Protein AF-A0A351URU7-F1 (afdb_monomer_lite)

Radius of gyration: 19.47 Å; chains: 1; bounding box: 47×38×52 Å

pLDDT: mean 76.35, std 12.39, range [41.38, 90.5]

Sequence (161 aa):
MPKNQFQRKVFAFLTVLVTVHAYVFYSLYVVNGNVLMAVTGETSVIAAIHSQGGVYMLGRFLPIWAVILVEFCLAFLLEIVMGSPCSFKLAVKVFDPAKTHPVQFESAIICATVGLMCPAMSFIAAWLYYPYYAGFHLVTQLFFIQPLIRKVFGLLFPQND

Structure (mmCIF, N/CA/C/O backbone):
data_AF-A0A351URU7-F1
#
_entry.id   AF-A0A351URU7-F1
#
loop_
_atom_site.group_PDB
_atom_site.id
_atom_site.type_symbol
_atom_site.label_atom_id
_atom_site.label_alt_id
_atom_site.label_comp_id
_atom_site.label_asym_id
_atom_site.label_entity_id
_atom_site.label_seq_id
_atom_site.pdbx_PDB_ins_code
_atom_site.Cartn_x
_atom_site.Cartn_y
_atom_site.Cartn_z
_atom_site.occupancy
_atom_site.B_iso_or_equiv
_atom_site.auth_seq_id
_atom_site.auth_comp_id
_atom_site.auth_asym_id
_atom_site.auth_atom_id
_atom_site.pdbx_PDB_model_num
ATOM 1 N N . MET A 1 1 ? 18.895 -11.546 -10.332 1.00 47.81 1 MET A N 1
ATOM 2 C CA . MET A 1 1 ? 17.591 -11.342 -11.002 1.00 47.81 1 MET A CA 1
ATOM 3 C C . MET A 1 1 ? 16.922 -12.698 -11.254 1.00 47.81 1 MET A C 1
ATOM 5 O O . MET A 1 1 ? 17.626 -13.592 -11.724 1.00 47.81 1 MET A O 1
ATOM 9 N N . PRO A 1 2 ? 15.635 -12.909 -10.906 1.00 48.34 2 PRO A N 1
ATOM 10 C CA . PRO A 1 2 ? 14.925 -14.154 -11.219 1.00 48.34 2 PRO A CA 1
ATOM 11 C C . PRO A 1 2 ? 14.959 -14.393 -12.730 1.00 48.34 2 PRO A C 1
ATOM 13 O O . PRO A 1 2 ? 14.606 -13.506 -13.503 1.00 48.34 2 PRO A O 1
ATOM 16 N N . LYS A 1 3 ? 15.424 -15.573 -13.149 1.00 55.09 3 LYS A N 1
ATOM 17 C CA . LYS A 1 3 ? 15.695 -15.857 -14.569 1.00 55.09 3 LYS A CA 1
ATOM 18 C C . LYS A 1 3 ? 14.431 -16.246 -15.342 1.00 55.09 3 LYS A C 1
ATOM 20 O O . LYS A 1 3 ? 14.373 -16.045 -16.547 1.00 55.09 3 LYS A O 1
ATOM 25 N N . ASN A 1 4 ? 13.406 -16.739 -14.636 1.00 72.31 4 ASN A N 1
ATOM 26 C CA . ASN A 1 4 ? 12.148 -17.211 -15.216 1.00 72.31 4 ASN A CA 1
ATOM 27 C C . ASN A 1 4 ? 10.936 -16.411 -14.716 1.00 72.31 4 ASN A C 1
ATOM 29 O O . ASN A 1 4 ? 10.861 -16.030 -13.546 1.00 72.31 4 ASN A O 1
ATOM 33 N N . GLN A 1 5 ? 9.928 -16.254 -15.581 1.00 67.44 5 GLN A N 1
ATOM 34 C CA . GLN A 1 5 ? 8.649 -15.602 -15.251 1.00 67.44 5 GLN A CA 1
ATOM 35 C C . GLN A 1 5 ? 7.966 -16.233 -14.025 1.00 67.44 5 GLN A C 1
ATOM 37 O O . GLN A 1 5 ? 7.353 -15.529 -13.227 1.00 67.44 5 GLN A O 1
ATOM 42 N N . PHE A 1 6 ? 8.120 -17.548 -13.829 1.00 73.31 6 PHE A N 1
ATOM 43 C CA . PHE A 1 6 ? 7.609 -18.247 -12.648 1.00 73.31 6 PHE A CA 1
ATOM 44 C C . PHE A 1 6 ? 8.308 -17.802 -11.355 1.00 73.31 6 PHE A C 1
ATOM 46 O O . PHE A 1 6 ? 7.640 -17.431 -10.397 1.00 73.31 6 PHE A O 1
ATOM 53 N N . GLN A 1 7 ? 9.645 -17.744 -11.347 1.00 71.94 7 GLN A N 1
ATOM 54 C CA . GLN A 1 7 ? 10.412 -17.276 -10.184 1.00 71.94 7 GLN A CA 1
ATOM 55 C C . GLN A 1 7 ? 10.055 -15.833 -9.818 1.00 71.94 7 GLN A C 1
ATOM 57 O O . GLN A 1 7 ? 9.944 -15.504 -8.642 1.00 71.94 7 GLN A O 1
ATOM 62 N N . ARG A 1 8 ? 9.828 -14.979 -10.823 1.00 68.19 8 ARG A N 1
ATOM 63 C CA . ARG A 1 8 ? 9.452 -13.578 -10.610 1.00 68.19 8 ARG A CA 1
ATOM 64 C C . ARG A 1 8 ? 8.057 -13.443 -9.988 1.00 68.19 8 ARG A C 1
ATOM 66 O O . ARG A 1 8 ? 7.884 -12.638 -9.081 1.00 68.19 8 ARG A O 1
ATOM 73 N N . LYS A 1 9 ? 7.094 -14.273 -10.407 1.00 75.06 9 LYS A N 1
ATOM 74 C CA . LYS A 1 9 ? 5.753 -14.335 -9.798 1.00 75.06 9 LYS A CA 1
ATOM 75 C C . LYS A 1 9 ? 5.782 -14.869 -8.365 1.00 75.06 9 LYS A C 1
ATOM 77 O O . LYS A 1 9 ? 5.112 -14.310 -7.508 1.00 75.06 9 LYS A O 1
ATOM 82 N N . VAL A 1 10 ? 6.567 -15.915 -8.097 1.00 79.94 10 VAL A N 1
ATOM 83 C CA . VAL A 1 10 ? 6.705 -16.494 -6.747 1.00 79.94 10 VAL A CA 1
ATOM 84 C C . VAL A 1 10 ? 7.387 -15.517 -5.791 1.00 79.94 10 VAL A C 1
ATOM 86 O O . VAL A 1 10 ? 6.944 -15.365 -4.658 1.00 79.94 10 VAL A O 1
ATOM 89 N N . PHE A 1 11 ? 8.426 -14.817 -6.250 1.00 76.12 11 PHE A N 1
ATOM 90 C CA . PHE A 1 11 ? 9.089 -13.788 -5.452 1.00 76.12 11 PHE A CA 1
ATOM 91 C C . PHE A 1 11 ? 8.122 -12.654 -5.092 1.00 76.12 11 PHE A C 1
ATOM 93 O O . PHE A 1 11 ? 7.960 -12.350 -3.915 1.00 76.12 11 PHE A O 1
ATOM 100 N N . ALA A 1 12 ? 7.407 -12.108 -6.082 1.00 76.19 12 ALA A N 1
ATOM 101 C CA . ALA A 1 12 ? 6.387 -11.087 -5.852 1.00 76.19 12 ALA A CA 1
ATOM 102 C C . ALA A 1 12 ? 5.293 -11.570 -4.882 1.00 76.19 12 ALA A C 1
ATOM 104 O O . ALA A 1 12 ? 4.928 -10.856 -3.954 1.00 76.19 12 ALA A O 1
ATOM 105 N N . PHE A 1 13 ? 4.817 -12.809 -5.041 1.00 83.44 13 PHE A N 1
ATOM 106 C CA . PHE A 1 13 ? 3.835 -13.415 -4.141 1.00 83.44 13 PHE A CA 1
ATOM 107 C C . PHE A 1 13 ? 4.327 -13.472 -2.688 1.00 83.44 13 PHE A C 1
ATOM 109 O O . PHE A 1 13 ? 3.615 -13.038 -1.785 1.00 83.44 13 PHE A O 1
ATOM 116 N N . LEU A 1 14 ? 5.548 -13.966 -2.456 1.00 81.88 14 LEU A N 1
ATOM 117 C CA . LEU A 1 14 ? 6.128 -14.060 -1.113 1.00 81.88 14 LEU A CA 1
ATOM 118 C C . LEU A 1 14 ? 6.324 -12.679 -0.480 1.00 81.88 14 LEU A C 1
ATOM 120 O O . LEU A 1 14 ? 5.996 -12.490 0.690 1.00 81.88 14 LEU A O 1
ATOM 124 N N . THR A 1 15 ? 6.812 -11.703 -1.249 1.00 83.25 15 THR A N 1
ATOM 125 C CA . THR A 1 15 ? 6.986 -10.328 -0.768 1.00 83.25 15 THR A CA 1
ATOM 126 C C . THR A 1 15 ? 5.651 -9.701 -0.375 1.00 83.25 15 THR A C 1
ATOM 128 O O . THR A 1 15 ? 5.546 -9.142 0.717 1.00 83.25 15 THR A O 1
ATOM 131 N N . VAL A 1 16 ? 4.615 -9.824 -1.210 1.00 86.25 16 VAL A N 1
ATOM 132 C CA . VAL A 1 16 ? 3.278 -9.290 -0.903 1.00 86.25 16 VAL A CA 1
ATOM 133 C C . VAL A 1 16 ? 2.677 -9.988 0.316 1.00 86.25 16 VAL A C 1
ATOM 135 O O . VAL A 1 16 ? 2.131 -9.322 1.190 1.00 86.25 16 VAL A O 1
ATOM 138 N N . LEU A 1 17 ? 2.838 -11.309 0.435 1.00 85.19 17 LEU A N 1
ATOM 139 C CA . LEU A 1 17 ? 2.352 -12.060 1.592 1.00 85.19 17 LEU A CA 1
ATOM 140 C C . LEU A 1 17 ? 2.955 -11.506 2.886 1.00 85.19 17 LEU A C 1
ATOM 142 O O . LEU A 1 17 ? 2.212 -11.130 3.789 1.00 85.19 17 LEU A O 1
ATOM 146 N N . VAL A 1 18 ? 4.280 -11.393 2.973 1.00 88.19 18 VAL A N 1
ATOM 147 C CA . VAL A 1 18 ? 4.949 -10.925 4.198 1.00 88.19 18 VAL A CA 1
ATOM 148 C C . VAL A 1 18 ? 4.617 -9.462 4.498 1.00 88.19 18 VAL A C 1
ATOM 150 O O . VAL A 1 18 ? 4.291 -9.125 5.636 1.00 88.19 18 VAL A O 1
ATOM 153 N N . THR A 1 19 ? 4.671 -8.592 3.489 1.00 85.62 19 THR A N 1
ATOM 154 C CA . THR A 1 19 ? 4.467 -7.146 3.675 1.00 85.62 19 THR A CA 1
ATOM 155 C C . THR A 1 19 ? 3.035 -6.795 4.067 1.00 85.62 19 THR A C 1
ATOM 157 O O . THR A 1 19 ? 2.861 -5.978 4.967 1.00 85.62 19 THR A O 1
ATOM 160 N N . VAL A 1 20 ? 2.017 -7.436 3.479 1.00 88.12 20 VAL A N 1
ATOM 161 C CA . VAL A 1 20 ? 0.607 -7.192 3.836 1.00 88.12 20 VAL A CA 1
ATOM 162 C C . VAL A 1 20 ? 0.315 -7.661 5.259 1.00 88.12 20 VAL A C 1
ATOM 164 O O . VAL A 1 20 ? -0.282 -6.918 6.032 1.00 88.12 20 VAL A O 1
ATOM 167 N N . HIS A 1 21 ? 0.795 -8.846 5.657 1.00 84.88 21 HIS A N 1
ATOM 168 C CA . HIS A 1 21 ? 0.606 -9.313 7.034 1.00 84.88 21 HIS A CA 1
ATOM 169 C C . HIS A 1 21 ? 1.289 -8.370 8.029 1.00 84.88 21 HIS A C 1
ATOM 171 O O . HIS A 1 21 ? 0.656 -7.931 8.988 1.00 84.88 21 HIS A O 1
ATOM 177 N N . ALA A 1 22 ? 2.549 -7.999 7.782 1.00 86.12 22 ALA A N 1
ATOM 178 C CA . ALA A 1 22 ? 3.265 -7.053 8.633 1.00 86.12 22 ALA A CA 1
ATOM 179 C C . ALA A 1 22 ? 2.551 -5.694 8.715 1.00 86.12 22 ALA A C 1
ATOM 181 O O . ALA A 1 22 ? 2.448 -5.126 9.801 1.00 86.12 22 ALA A O 1
ATOM 182 N N . TYR A 1 23 ? 2.018 -5.198 7.595 1.00 86.19 23 TYR A N 1
ATOM 183 C CA . TYR A 1 23 ? 1.280 -3.940 7.533 1.00 86.19 23 TYR A CA 1
ATOM 184 C C . TYR A 1 23 ? -0.017 -3.976 8.350 1.00 86.19 23 TYR A C 1
ATOM 186 O O . TYR A 1 23 ? -0.231 -3.089 9.176 1.00 86.19 23 TYR A O 1
ATOM 194 N N . VAL A 1 24 ? -0.848 -5.012 8.189 1.00 86.69 24 VAL A N 1
ATOM 195 C CA . VAL A 1 24 ? -2.097 -5.162 8.956 1.00 86.69 24 VAL A CA 1
ATOM 196 C C . VAL A 1 24 ? -1.803 -5.262 10.451 1.00 86.69 24 VAL A C 1
ATOM 198 O O . VAL A 1 24 ? -2.434 -4.570 11.252 1.00 86.69 24 VAL A O 1
ATOM 201 N N . PHE A 1 25 ? -0.806 -6.062 10.840 1.00 87.56 25 PHE A N 1
ATOM 202 C CA . PHE A 1 25 ? -0.390 -6.164 12.240 1.00 87.56 25 PHE A CA 1
ATOM 203 C C . PHE A 1 25 ? 0.100 -4.825 12.790 1.00 87.56 25 PHE A C 1
ATOM 205 O O . PHE A 1 25 ? -0.340 -4.408 13.860 1.00 87.56 25 PHE A O 1
ATOM 212 N N . TYR A 1 26 ? 0.966 -4.127 12.057 1.00 86.50 26 TYR A N 1
ATOM 213 C CA . TYR A 1 26 ? 1.467 -2.816 12.455 1.00 86.50 26 TYR A CA 1
ATOM 214 C C . TYR A 1 26 ? 0.328 -1.797 12.609 1.00 86.50 26 TYR A C 1
ATOM 216 O O . TYR A 1 26 ? 0.248 -1.101 13.621 1.00 86.50 26 TYR A O 1
ATOM 224 N N . SER A 1 27 ? -0.600 -1.749 11.654 1.00 84.81 27 SER A N 1
ATOM 225 C CA . SER A 1 27 ? -1.740 -0.832 11.687 1.00 84.81 27 SER A CA 1
ATOM 226 C C . SER A 1 27 ? -2.659 -1.095 12.886 1.00 84.81 27 SER A C 1
ATOM 228 O O . SER A 1 27 ? -3.046 -0.162 13.592 1.00 84.81 27 SER A O 1
ATOM 230 N N . LEU A 1 28 ? -2.980 -2.360 13.168 1.00 85.81 28 LEU A N 1
ATOM 231 C CA . LEU A 1 28 ? -3.905 -2.714 14.247 1.00 85.81 28 LEU A CA 1
ATOM 232 C C . LEU A 1 28 ? -3.269 -2.615 15.634 1.00 85.81 28 LEU A C 1
ATOM 234 O O . LEU A 1 28 ? -3.897 -2.089 16.547 1.00 85.81 28 LEU A O 1
ATOM 238 N N . TYR A 1 29 ? -2.033 -3.086 15.803 1.00 84.69 29 TYR A N 1
ATOM 239 C CA . TYR A 1 29 ? -1.380 -3.119 17.114 1.00 84.69 29 TYR A CA 1
ATOM 240 C C . TYR A 1 29 ? -0.639 -1.834 17.455 1.00 84.69 29 TYR A C 1
ATOM 242 O O . TYR A 1 29 ? -0.727 -1.371 18.589 1.00 84.69 29 TYR A O 1
ATOM 250 N N . VAL A 1 30 ? 0.107 -1.268 16.505 1.00 85.19 30 VAL A N 1
ATOM 251 C CA . VAL A 1 30 ? 1.008 -0.141 16.784 1.00 85.19 30 VAL A CA 1
ATOM 252 C C . VAL A 1 30 ? 0.296 1.188 16.579 1.00 85.19 30 VAL A C 1
ATOM 254 O O . VAL A 1 30 ? 0.383 2.061 17.436 1.00 85.19 30 VAL A O 1
ATOM 257 N N . VAL A 1 31 ? -0.426 1.344 15.468 1.00 84.62 31 VAL A N 1
ATOM 258 C CA . VAL A 1 31 ? -1.071 2.625 15.136 1.00 84.62 31 VAL A CA 1
ATOM 259 C C . VAL A 1 31 ? -2.399 2.782 15.873 1.00 84.62 31 VAL A C 1
ATOM 261 O O . VAL A 1 31 ? -2.616 3.783 16.551 1.00 84.62 31 VAL A O 1
ATOM 264 N N . ASN A 1 32 ? -3.284 1.789 15.771 1.00 84.25 32 ASN A N 1
ATOM 265 C CA . ASN A 1 32 ? -4.644 1.885 16.305 1.00 84.25 32 ASN A CA 1
ATOM 266 C C . ASN A 1 32 ? -4.830 1.193 17.660 1.00 84.25 32 ASN A C 1
ATOM 268 O O . ASN A 1 32 ? -5.869 1.381 18.288 1.00 84.25 32 ASN A O 1
ATOM 272 N N . GLY A 1 33 ? -3.843 0.434 18.145 1.00 83.88 33 GLY A N 1
ATOM 273 C CA . GLY A 1 33 ? -4.004 -0.426 19.321 1.00 83.88 33 GLY A CA 1
ATOM 274 C C . GLY A 1 33 ? -4.460 0.334 20.566 1.00 83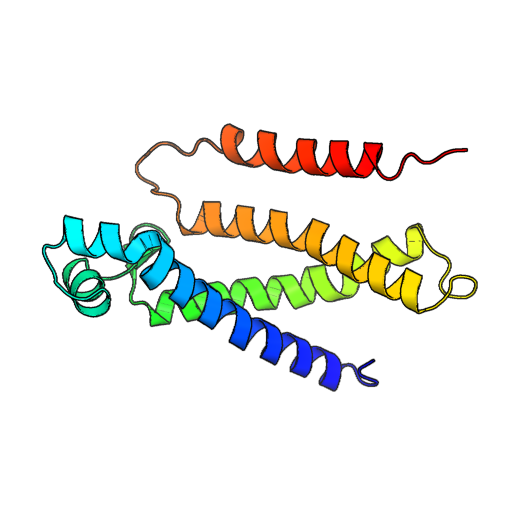.88 33 GLY A C 1
ATOM 275 O O . GLY A 1 33 ? -5.432 -0.061 21.206 1.00 83.88 33 GLY A O 1
ATOM 276 N N . ASN A 1 34 ? -3.825 1.471 20.865 1.00 84.81 34 ASN A N 1
ATOM 277 C CA . ASN A 1 34 ? -4.183 2.298 22.023 1.00 84.81 34 ASN A CA 1
ATOM 278 C C . ASN A 1 34 ? -5.597 2.884 21.915 1.00 84.81 34 ASN A C 1
ATOM 280 O O . ASN A 1 34 ? -6.317 2.933 22.908 1.00 84.81 34 ASN A O 1
ATOM 284 N N . VAL A 1 35 ? -6.004 3.308 20.715 1.00 85.94 35 VAL A N 1
ATOM 285 C CA . VAL A 1 35 ? -7.340 3.875 20.475 1.00 85.94 35 VAL A CA 1
ATOM 286 C C . VAL A 1 35 ? -8.407 2.794 20.603 1.00 85.94 35 VAL A C 1
ATOM 288 O O . VAL A 1 35 ? -9.419 3.014 21.260 1.00 85.94 35 VAL A O 1
ATOM 291 N N . LEU A 1 36 ? -8.165 1.613 20.029 1.00 84.75 36 LEU A N 1
ATOM 292 C CA . LEU A 1 36 ? -9.072 0.470 20.116 1.00 84.75 36 LEU A CA 1
ATOM 293 C C . LEU A 1 36 ? -9.307 0.068 21.574 1.00 84.75 36 LEU A C 1
ATOM 295 O O . LEU A 1 36 ? -10.453 -0.018 22.001 1.00 84.75 36 LEU A O 1
ATOM 299 N N . MET A 1 37 ? -8.230 -0.079 22.349 1.00 84.75 37 MET A N 1
ATOM 300 C CA . MET A 1 37 ? -8.306 -0.403 23.776 1.00 84.75 37 MET A CA 1
ATOM 301 C C . MET A 1 37 ? -9.028 0.684 24.585 1.00 84.75 37 MET A C 1
ATOM 303 O O . MET A 1 37 ? -9.845 0.361 25.443 1.00 84.75 37 MET A O 1
ATOM 307 N N . ALA A 1 38 ? -8.792 1.966 24.286 1.00 86.56 38 ALA A N 1
ATOM 308 C CA . ALA A 1 38 ? -9.453 3.077 24.974 1.00 86.56 38 ALA A CA 1
ATOM 309 C C . ALA A 1 38 ? -10.960 3.172 24.672 1.00 86.56 38 ALA A C 1
ATOM 311 O O . ALA A 1 38 ? -11.736 3.518 25.559 1.00 86.56 38 ALA A O 1
ATOM 312 N N . VAL A 1 39 ? -11.382 2.865 23.441 1.00 86.00 39 VAL A N 1
ATOM 313 C CA . VAL A 1 39 ? -12.795 2.929 23.028 1.00 86.00 39 VAL A CA 1
ATOM 314 C C . VAL A 1 39 ? -13.593 1.735 23.552 1.00 86.00 39 VAL A C 1
ATOM 316 O O . VAL A 1 39 ? -14.754 1.901 23.917 1.00 86.00 39 VAL A O 1
ATOM 319 N N . THR A 1 40 ? -12.997 0.541 23.608 1.00 84.56 40 THR A N 1
ATOM 320 C CA . THR A 1 40 ? -13.692 -0.672 24.074 1.00 84.56 40 THR A CA 1
ATOM 321 C C . THR A 1 40 ? -13.495 -0.961 25.562 1.00 84.56 40 THR A C 1
ATOM 323 O O . THR A 1 40 ? -14.193 -1.815 26.097 1.00 84.56 40 THR A O 1
ATOM 326 N N . GLY A 1 41 ? -12.559 -0.280 26.232 1.00 84.12 41 GLY A N 1
ATOM 327 C CA . GLY A 1 41 ? -12.219 -0.511 27.641 1.00 84.12 41 GLY A CA 1
ATOM 328 C C . GLY A 1 41 ? -11.432 -1.803 27.897 1.00 84.12 41 GLY A C 1
ATOM 329 O O . GLY A 1 41 ? -11.404 -2.287 29.025 1.00 84.12 41 GLY A O 1
ATOM 330 N N . GLU A 1 42 ? -10.807 -2.373 26.864 1.00 85.81 42 GLU A N 1
ATOM 331 C CA . GLU A 1 42 ? -10.131 -3.674 26.929 1.00 85.81 42 GLU A CA 1
ATOM 332 C C . GLU A 1 42 ? -8.620 -3.541 27.143 1.00 85.81 42 GLU A C 1
ATOM 334 O O . GLU A 1 42 ? -7.993 -2.575 26.716 1.00 85.81 42 GLU A O 1
ATOM 339 N N . THR A 1 43 ? -8.008 -4.554 27.760 1.00 82.56 43 THR A N 1
ATOM 340 C CA . THR A 1 43 ? -6.561 -4.572 28.064 1.00 82.56 43 THR A CA 1
ATOM 341 C C . THR A 1 43 ? -5.700 -5.138 26.933 1.00 82.56 43 THR A C 1
ATOM 343 O O . THR A 1 43 ? -4.473 -5.064 26.994 1.00 82.56 43 THR A O 1
ATOM 346 N N . SER A 1 44 ? -6.322 -5.715 25.897 1.00 84.94 44 SER A N 1
ATOM 347 C CA . SER A 1 44 ? -5.621 -6.289 24.747 1.00 84.94 44 SER A CA 1
ATOM 348 C C . SER A 1 44 ? -6.271 -5.900 23.421 1.00 84.94 44 SER A C 1
ATOM 350 O O . SER A 1 44 ? -7.493 -5.833 23.301 1.00 84.94 44 SER A O 1
ATOM 352 N N . VAL A 1 45 ? -5.441 -5.700 22.393 1.00 83.88 45 VAL A N 1
ATOM 353 C CA . VAL A 1 45 ? -5.885 -5.294 21.047 1.00 83.88 45 VAL A CA 1
ATOM 354 C C . VAL A 1 45 ? -6.794 -6.349 20.405 1.00 83.88 45 VAL A C 1
ATOM 356 O O . VAL A 1 45 ? -7.769 -6.001 19.750 1.00 83.88 45 VAL A O 1
ATOM 359 N N . ILE A 1 46 ? -6.529 -7.642 20.624 1.00 84.81 46 ILE A N 1
ATOM 360 C CA . ILE A 1 46 ? -7.368 -8.724 20.078 1.00 84.81 46 ILE A CA 1
ATOM 361 C C . ILE A 1 46 ? -8.762 -8.700 20.713 1.00 84.81 46 ILE A C 1
ATOM 363 O O . ILE A 1 46 ? -9.757 -8.796 19.994 1.00 84.81 46 ILE A O 1
ATOM 367 N N . ALA A 1 47 ? -8.840 -8.546 22.041 1.00 82.50 47 ALA A N 1
ATOM 368 C CA . ALA A 1 47 ? -10.119 -8.445 22.742 1.00 82.50 47 ALA A CA 1
ATOM 369 C C . ALA A 1 47 ? -10.882 -7.183 22.320 1.00 82.50 47 ALA A C 1
ATOM 371 O O . ALA A 1 47 ? -12.078 -7.263 22.048 1.00 82.50 47 ALA A O 1
ATOM 372 N N . ALA A 1 48 ? -10.179 -6.056 22.160 1.00 84.38 48 ALA A N 1
ATOM 373 C CA . ALA A 1 48 ? -10.763 -4.816 21.659 1.00 84.38 48 ALA A CA 1
ATOM 374 C C . ALA A 1 48 ? -11.372 -4.993 20.259 1.00 84.38 48 ALA A C 1
ATOM 376 O O . ALA A 1 48 ? -12.519 -4.619 20.033 1.00 84.38 48 ALA A O 1
ATOM 377 N N . ILE A 1 49 ? -10.663 -5.639 19.328 1.00 84.31 49 ILE A N 1
ATOM 378 C CA . ILE A 1 49 ? -11.182 -5.886 17.972 1.00 84.31 49 ILE A CA 1
ATOM 379 C C . ILE A 1 49 ? -12.384 -6.840 17.999 1.00 84.31 49 ILE A C 1
ATOM 381 O O . ILE A 1 49 ? -13.348 -6.633 17.262 1.00 84.31 49 ILE A O 1
ATOM 385 N N . HIS A 1 50 ? -12.356 -7.871 18.848 1.00 83.12 50 HIS A N 1
ATOM 386 C CA . HIS A 1 50 ? -13.480 -8.798 18.991 1.00 83.12 50 HIS A CA 1
ATOM 387 C C . HIS A 1 50 ? -14.718 -8.105 19.585 1.00 83.12 50 HIS A C 1
ATOM 389 O O . HIS A 1 50 ? -15.829 -8.326 19.110 1.00 83.12 50 HIS A O 1
ATOM 395 N N . SER A 1 51 ? -14.519 -7.221 20.567 1.00 82.00 51 SER A N 1
ATOM 396 C CA . SER A 1 51 ? -15.568 -6.400 21.187 1.00 82.00 51 SER A CA 1
ATOM 397 C C . SER A 1 51 ? -16.145 -5.359 20.216 1.00 82.00 51 SER A C 1
ATOM 399 O O . SER A 1 51 ? -17.354 -5.146 20.171 1.00 82.00 51 SER A O 1
ATOM 401 N N . GLN A 1 52 ? -15.306 -4.774 19.354 1.00 80.94 52 GLN A N 1
ATOM 402 C CA . GLN A 1 52 ? -15.724 -3.833 18.308 1.00 80.94 52 GLN A CA 1
ATOM 403 C C . GLN A 1 52 ? -16.439 -4.512 17.118 1.00 80.94 52 GLN A C 1
ATOM 405 O O . GLN A 1 52 ? -17.063 -3.835 16.303 1.00 80.94 52 GLN A O 1
ATOM 410 N N . GLY A 1 53 ? -16.379 -5.844 17.008 1.00 80.56 53 GLY A N 1
ATOM 411 C CA . GLY A 1 53 ? -16.986 -6.602 15.908 1.00 80.56 53 GLY A CA 1
ATOM 412 C C . GLY A 1 53 ? -16.118 -6.702 14.648 1.00 80.56 53 GLY A C 1
ATOM 413 O O . GLY A 1 53 ? -16.598 -7.166 13.613 1.00 80.56 53 GLY A O 1
ATOM 414 N N . GLY A 1 54 ? -14.843 -6.309 14.721 1.00 83.44 54 GLY A N 1
ATOM 415 C CA . GLY A 1 54 ? -13.880 -6.394 13.624 1.00 83.44 54 GLY A CA 1
ATOM 416 C C . GLY A 1 54 ? -13.335 -5.042 13.171 1.00 83.44 54 GLY A C 1
ATOM 417 O O . GLY A 1 54 ? -13.453 -4.029 13.852 1.00 83.44 54 GLY A O 1
ATOM 418 N N . VAL A 1 55 ? -12.710 -5.037 12.000 1.00 83.75 55 VAL A N 1
ATOM 419 C CA . VAL A 1 55 ? -12.138 -3.846 11.371 1.00 83.75 55 VAL A CA 1
ATOM 420 C C . VAL A 1 55 ? -13.141 -3.296 10.371 1.00 83.75 55 VAL A C 1
ATOM 422 O O . VAL A 1 55 ? -13.754 -4.042 9.604 1.00 83.75 55 VAL A O 1
ATOM 425 N N . TYR A 1 56 ? -13.314 -1.981 10.381 1.00 81.75 56 TYR A N 1
ATOM 426 C CA . TYR A 1 56 ? -14.239 -1.320 9.481 1.00 81.75 56 TYR A CA 1
ATOM 427 C C . TYR A 1 56 ? -13.698 -1.299 8.045 1.00 81.75 56 TYR A C 1
ATOM 429 O O . TYR A 1 56 ? -12.673 -0.678 7.777 1.00 81.75 56 TYR A O 1
ATOM 437 N N . MET A 1 57 ? -14.388 -1.964 7.119 1.00 80.31 57 MET A N 1
ATOM 438 C CA . MET A 1 57 ? -14.042 -2.000 5.699 1.00 80.31 57 MET A CA 1
ATOM 439 C C . MET A 1 57 ? -15.316 -2.161 4.858 1.00 80.31 57 MET A C 1
ATOM 441 O O . MET A 1 57 ? -16.208 -2.937 5.197 1.00 80.31 57 MET A O 1
ATOM 445 N N . LEU A 1 58 ? -15.416 -1.428 3.745 1.00 76.69 58 LEU A N 1
ATOM 446 C CA . LEU A 1 58 ? -16.551 -1.470 2.809 1.00 76.69 58 LEU A CA 1
ATOM 447 C C . LEU A 1 58 ? -17.924 -1.282 3.483 1.00 76.69 58 LEU A C 1
ATOM 449 O O . LEU A 1 58 ? -18.885 -1.989 3.175 1.00 76.69 58 LEU A O 1
ATOM 453 N N . GLY A 1 59 ? -18.044 -0.343 4.423 1.00 74.31 59 GLY A N 1
ATOM 454 C CA . GLY A 1 59 ? -19.341 -0.075 5.049 1.00 74.31 59 GLY A CA 1
ATOM 455 C C . GLY A 1 59 ? -19.722 -1.016 6.195 1.00 74.31 59 GLY A C 1
ATOM 456 O O . GLY A 1 59 ? -20.782 -0.824 6.788 1.00 74.31 59 GLY A O 1
ATOM 457 N N . ARG A 1 60 ? -18.915 -2.040 6.502 1.00 80.69 60 ARG A N 1
ATOM 458 C CA . ARG A 1 60 ? -19.235 -3.086 7.487 1.00 80.69 60 ARG A CA 1
ATOM 459 C C . ARG A 1 60 ? -18.029 -3.399 8.370 1.00 80.69 60 ARG A C 1
ATOM 461 O O . ARG A 1 60 ? -16.888 -3.166 7.986 1.00 80.69 60 ARG A O 1
ATOM 468 N N . PHE A 1 61 ? -18.282 -3.954 9.550 1.00 84.56 61 PHE A N 1
ATOM 469 C CA . PHE A 1 61 ? -17.224 -4.530 10.375 1.00 84.56 61 PHE A CA 1
ATOM 470 C C . PHE A 1 61 ? -16.935 -5.951 9.888 1.00 84.56 61 PHE A C 1
ATOM 472 O O . PHE A 1 61 ? -17.841 -6.781 9.793 1.00 84.56 61 PHE A O 1
ATOM 479 N N . LEU A 1 62 ? -15.684 -6.202 9.508 1.00 85.62 62 LEU A N 1
ATOM 480 C CA . LEU A 1 62 ? -15.214 -7.479 8.982 1.00 85.62 62 LEU A CA 1
ATOM 481 C C . LEU A 1 62 ? -14.123 -8.061 9.890 1.00 85.62 62 LEU A C 1
ATOM 483 O O . LEU A 1 62 ? -13.339 -7.312 10.476 1.00 85.62 62 LEU A O 1
ATOM 487 N N . PRO A 1 63 ? -14.021 -9.397 10.003 1.00 88.31 63 PRO A N 1
ATOM 488 C CA . PRO A 1 63 ? -12.952 -10.018 10.776 1.00 88.31 63 PRO A CA 1
ATOM 489 C C . PRO A 1 63 ? -11.577 -9.734 10.152 1.00 88.31 63 PRO A C 1
ATOM 491 O O . PRO A 1 63 ? -11.452 -9.570 8.937 1.00 88.31 63 PRO A O 1
ATOM 494 N N . ILE A 1 64 ? -10.527 -9.763 10.980 1.00 87.12 64 ILE A N 1
ATOM 495 C CA . ILE A 1 64 ? -9.138 -9.460 10.580 1.00 87.12 64 ILE A CA 1
ATOM 496 C C . ILE A 1 64 ? -8.700 -10.305 9.369 1.00 87.12 64 ILE A C 1
ATOM 498 O O . ILE A 1 64 ? -8.078 -9.794 8.443 1.00 87.12 64 ILE A O 1
ATOM 502 N N . TRP A 1 65 ? -9.083 -11.585 9.329 1.00 85.62 65 TRP A N 1
ATOM 503 C CA . TRP A 1 65 ? -8.766 -12.484 8.213 1.00 85.62 65 TRP A CA 1
ATOM 504 C C . TRP A 1 65 ? -9.348 -12.033 6.869 1.00 85.62 65 TRP A C 1
ATOM 506 O O . TRP A 1 65 ? -8.686 -12.180 5.843 1.00 85.62 65 TRP A O 1
ATOM 516 N N . ALA A 1 66 ? -10.558 -11.467 6.860 1.00 87.44 66 ALA A N 1
ATOM 517 C CA . ALA A 1 66 ? -11.164 -10.954 5.635 1.00 87.44 66 ALA A CA 1
ATOM 518 C C . ALA A 1 66 ? -10.422 -9.708 5.132 1.00 87.44 66 ALA A C 1
ATOM 520 O O . ALA A 1 66 ? -10.170 -9.600 3.935 1.00 87.44 66 ALA A O 1
ATOM 521 N N . VAL A 1 67 ? -10.005 -8.818 6.041 1.00 87.19 67 VAL A N 1
ATOM 522 C CA . VAL A 1 67 ? -9.187 -7.639 5.707 1.00 87.19 67 VAL A CA 1
ATOM 523 C C . VAL A 1 67 ? -7.857 -8.050 5.085 1.00 87.19 67 VAL A C 1
ATOM 525 O O . VAL A 1 67 ? -7.522 -7.571 4.004 1.00 87.19 67 VAL A O 1
ATOM 528 N N . ILE A 1 68 ? -7.143 -8.993 5.710 1.00 89.31 68 ILE A N 1
ATOM 529 C CA . ILE A 1 68 ? -5.864 -9.503 5.191 1.00 89.31 68 ILE A CA 1
ATOM 530 C C . ILE A 1 68 ? -6.042 -10.073 3.780 1.00 89.31 68 ILE A C 1
ATOM 532 O O . ILE A 1 68 ? -5.232 -9.791 2.901 1.00 89.31 68 ILE A O 1
ATOM 536 N N . LEU A 1 69 ? -7.101 -10.852 3.543 1.00 90.50 69 LEU A N 1
ATOM 537 C CA . LEU A 1 69 ? -7.359 -11.461 2.238 1.00 90.50 69 LEU A CA 1
ATOM 538 C C . LEU A 1 69 ? -7.646 -10.394 1.171 1.00 90.50 69 LEU A C 1
ATOM 540 O O . LEU A 1 69 ? -7.060 -10.437 0.089 1.00 90.50 69 LEU A O 1
ATOM 544 N N . VAL A 1 70 ? -8.500 -9.416 1.481 1.00 89.25 70 VAL A N 1
ATOM 545 C CA . VAL A 1 70 ? -8.842 -8.324 0.557 1.00 89.25 70 VAL A CA 1
ATOM 546 C C . VAL A 1 70 ? -7.608 -7.488 0.214 1.00 89.25 70 VAL A C 1
ATOM 548 O O . VAL A 1 70 ? -7.334 -7.269 -0.969 1.00 89.25 70 VAL A O 1
ATOM 551 N N . GLU A 1 71 ? -6.833 -7.066 1.215 1.00 88.12 71 GLU A N 1
ATOM 552 C CA . GLU A 1 71 ? -5.604 -6.297 0.992 1.00 88.12 71 GLU A CA 1
ATOM 553 C C . GLU A 1 71 ? -4.566 -7.101 0.209 1.00 88.12 71 GLU A C 1
ATOM 555 O O . GLU A 1 71 ? -3.955 -6.574 -0.720 1.00 88.12 71 GLU A O 1
ATOM 560 N N . PHE A 1 72 ? -4.416 -8.391 0.514 1.00 90.06 72 PHE A N 1
ATOM 561 C CA . PHE A 1 72 ? -3.515 -9.281 -0.208 1.00 90.06 72 PHE A CA 1
ATOM 562 C C . PHE A 1 72 ? -3.894 -9.397 -1.688 1.00 90.06 72 PHE A C 1
ATOM 564 O O . PHE A 1 72 ? -3.041 -9.217 -2.559 1.00 90.06 72 PHE A O 1
ATOM 571 N N . CYS A 1 73 ? -5.169 -9.654 -1.991 1.00 90.50 73 CYS A N 1
ATOM 572 C CA . CYS A 1 73 ? -5.646 -9.769 -3.367 1.00 90.50 73 CYS A CA 1
ATOM 573 C C . CYS A 1 73 ? -5.417 -8.478 -4.161 1.00 90.50 73 CYS A C 1
ATOM 575 O O . CYS A 1 73 ? -4.966 -8.536 -5.306 1.00 90.50 73 CYS A O 1
ATOM 577 N N . LEU A 1 74 ? -5.694 -7.319 -3.561 1.00 88.62 74 LEU A N 1
ATOM 578 C CA . LEU A 1 74 ? -5.549 -6.025 -4.228 1.00 88.62 74 LEU A CA 1
ATOM 579 C C . LEU A 1 74 ? -4.081 -5.627 -4.408 1.00 88.62 74 LEU A C 1
ATOM 581 O O . LEU A 1 74 ? -3.698 -5.219 -5.506 1.00 88.62 74 LEU A O 1
ATOM 585 N N . ALA A 1 75 ? -3.247 -5.809 -3.383 1.00 87.06 75 ALA A N 1
ATOM 586 C CA . ALA A 1 75 ? -1.812 -5.550 -3.463 1.00 87.06 75 ALA A CA 1
ATOM 587 C C . ALA A 1 75 ? -1.133 -6.459 -4.498 1.00 87.06 75 ALA A C 1
ATOM 589 O O . ALA A 1 75 ? -0.337 -5.992 -5.313 1.00 87.06 75 ALA A O 1
ATOM 590 N N . PHE A 1 76 ? -1.491 -7.745 -4.528 1.00 87.94 76 PHE A N 1
ATOM 591 C CA . PHE A 1 76 ? -0.944 -8.698 -5.491 1.00 87.94 76 PHE A CA 1
ATOM 592 C C . PHE A 1 76 ? -1.373 -8.384 -6.929 1.00 87.94 76 PHE A C 1
ATOM 594 O O . PHE A 1 76 ? -0.558 -8.442 -7.852 1.00 87.94 76 PHE A O 1
ATOM 601 N N . LEU A 1 77 ? -2.638 -8.003 -7.134 1.00 87.44 77 LEU A N 1
ATOM 602 C CA . LEU A 1 77 ? -3.132 -7.588 -8.445 1.00 87.44 77 LEU A CA 1
ATOM 603 C C . LEU A 1 77 ? -2.409 -6.325 -8.939 1.00 87.44 77 LEU A C 1
ATOM 605 O O . LEU A 1 77 ? -1.983 -6.277 -10.095 1.00 87.44 77 LEU A O 1
ATOM 609 N N . LEU A 1 78 ? -2.207 -5.335 -8.066 1.00 83.38 78 LEU A N 1
ATOM 610 C CA . LEU A 1 78 ? -1.443 -4.129 -8.391 1.00 83.38 78 LEU A CA 1
ATOM 611 C C . LEU A 1 78 ? 0.029 -4.423 -8.701 1.00 83.38 78 LEU A C 1
ATOM 613 O O . LEU A 1 78 ? 0.573 -3.851 -9.645 1.00 83.38 78 LEU A O 1
ATOM 617 N N . GLU A 1 79 ? 0.668 -5.329 -7.968 1.00 84.88 79 GLU A N 1
ATOM 618 C CA . GLU A 1 79 ? 2.053 -5.739 -8.226 1.00 84.88 79 GLU A CA 1
ATOM 619 C C . GLU A 1 79 ? 2.196 -6.381 -9.618 1.00 84.88 79 GLU A C 1
ATOM 621 O O . GLU A 1 79 ? 3.098 -6.045 -10.395 1.00 84.88 79 GLU A O 1
ATOM 626 N N . ILE A 1 80 ? 1.249 -7.246 -9.995 1.00 82.50 80 ILE A N 1
ATOM 627 C CA . ILE A 1 80 ? 1.245 -7.890 -11.315 1.00 82.50 80 ILE A CA 1
ATOM 628 C C . ILE A 1 80 ? 0.977 -6.876 -12.434 1.00 82.50 80 ILE A C 1
ATOM 630 O O . ILE A 1 80 ? 1.644 -6.929 -13.472 1.00 82.50 80 ILE A O 1
ATOM 634 N N . VAL A 1 81 ? 0.009 -5.975 -12.250 1.00 80.31 81 VAL A N 1
ATOM 635 C CA . VAL A 1 81 ? -0.451 -5.050 -13.300 1.00 80.31 81 VAL A CA 1
ATOM 636 C C . VAL A 1 81 ? 0.453 -3.825 -13.435 1.00 80.31 81 VAL A C 1
ATOM 638 O O . VAL A 1 81 ? 0.759 -3.415 -14.552 1.00 80.31 81 VAL A O 1
ATOM 641 N N . MET A 1 82 ? 0.887 -3.221 -12.330 1.00 72.19 82 MET A N 1
ATOM 642 C CA . MET A 1 82 ? 1.643 -1.963 -12.326 1.00 72.19 82 MET A CA 1
ATOM 643 C C . MET A 1 82 ? 3.128 -2.181 -12.029 1.00 72.19 82 MET A C 1
ATOM 645 O O . MET A 1 82 ? 3.972 -1.655 -12.761 1.00 72.19 82 MET A O 1
ATOM 649 N N . GLY A 1 83 ? 3.443 -2.982 -11.007 1.00 69.12 83 GLY A N 1
ATOM 650 C CA . GLY A 1 83 ? 4.816 -3.204 -10.541 1.00 69.12 83 GLY A CA 1
ATOM 651 C C . GLY A 1 83 ? 5.703 -3.904 -11.570 1.00 69.12 83 GLY A C 1
ATOM 652 O O . GLY A 1 83 ? 6.867 -3.555 -11.727 1.00 69.12 83 GLY A O 1
ATOM 653 N N . SER A 1 84 ? 5.155 -4.843 -12.344 1.00 71.31 84 SER A N 1
ATOM 654 C CA . SER A 1 84 ? 5.937 -5.642 -13.295 1.00 71.31 84 SER A CA 1
ATOM 655 C C . SER A 1 84 ? 6.085 -5.032 -14.706 1.00 71.31 84 SER A C 1
ATOM 657 O O . SER A 1 84 ? 7.224 -4.959 -15.179 1.00 71.31 84 SER A O 1
ATOM 659 N N . PRO A 1 85 ? 5.011 -4.615 -15.413 1.00 75.88 85 PRO A N 1
ATOM 660 C CA . PRO A 1 85 ? 5.114 -4.130 -16.793 1.00 75.88 85 PRO A CA 1
ATOM 661 C C . PRO A 1 85 ? 5.179 -2.600 -16.913 1.00 75.88 85 PRO A C 1
ATOM 663 O O . PRO A 1 85 ? 5.721 -2.093 -17.895 1.00 75.88 85 PRO A O 1
ATOM 666 N N . CYS A 1 86 ? 4.618 -1.852 -15.959 1.00 75.44 86 CYS A N 1
ATOM 667 C CA . CYS A 1 86 ? 4.492 -0.397 -16.063 1.00 75.44 86 CYS A CA 1
ATOM 668 C C . CYS A 1 86 ? 5.783 0.308 -15.625 1.00 75.44 86 CYS A C 1
ATOM 670 O O . CYS A 1 86 ? 6.287 1.166 -16.350 1.00 75.44 86 CYS A O 1
ATOM 672 N N . SER A 1 87 ? 6.374 -0.124 -14.506 1.00 79.38 87 SER A N 1
ATOM 673 C CA . SER A 1 87 ? 7.681 0.356 -14.027 1.00 79.38 87 SER A CA 1
ATOM 674 C C . SER A 1 87 ? 8.794 0.136 -15.058 1.00 79.38 87 SER A C 1
ATOM 676 O O . SER A 1 87 ? 9.569 1.046 -15.338 1.00 79.38 87 SER A O 1
ATOM 678 N N . PHE A 1 88 ? 8.815 -1.034 -15.704 1.00 79.12 88 PHE A N 1
ATOM 679 C CA . PHE A 1 88 ? 9.795 -1.368 -16.734 1.00 79.12 88 PHE A CA 1
ATOM 680 C C . PHE A 1 88 ? 9.629 -0.492 -17.981 1.00 79.12 88 PHE A C 1
ATOM 682 O O . PHE A 1 88 ? 10.603 0.059 -18.488 1.00 79.12 88 PHE A O 1
ATOM 689 N N . LYS A 1 89 ? 8.387 -0.292 -18.448 1.00 78.19 89 LYS A N 1
ATOM 690 C CA . LYS A 1 89 ? 8.095 0.611 -19.574 1.00 78.19 89 LYS A CA 1
ATOM 691 C C . LYS A 1 89 ? 8.481 2.061 -19.281 1.00 78.19 89 LYS A C 1
ATOM 693 O O . LYS A 1 89 ? 8.863 2.767 -20.207 1.00 78.19 89 LYS A O 1
ATOM 698 N N . LEU A 1 90 ? 8.361 2.517 -18.034 1.00 78.19 90 LEU A N 1
ATOM 699 C CA . LEU A 1 90 ? 8.809 3.854 -17.638 1.00 78.19 90 LEU A CA 1
ATOM 700 C C . LEU A 1 90 ? 10.334 3.944 -17.558 1.00 78.19 90 LEU A C 1
ATOM 702 O O . LEU A 1 90 ? 10.898 4.901 -18.074 1.00 78.19 90 LEU A O 1
ATOM 706 N N . ALA A 1 91 ? 11.002 2.942 -16.986 1.00 81.12 91 ALA A N 1
ATOM 707 C CA . ALA A 1 91 ? 12.457 2.933 -16.874 1.00 81.12 91 ALA A CA 1
ATOM 708 C C . ALA A 1 91 ? 13.144 2.937 -18.249 1.00 81.12 91 ALA A C 1
ATOM 710 O O . ALA A 1 91 ? 14.067 3.716 -18.461 1.00 81.12 91 ALA A O 1
ATOM 711 N N . VAL A 1 92 ? 12.640 2.155 -19.210 1.00 82.62 92 VAL A N 1
ATOM 712 C CA . VAL A 1 92 ? 13.180 2.099 -20.585 1.00 82.62 92 VAL A CA 1
ATOM 713 C C . VAL A 1 92 ? 12.956 3.402 -21.369 1.00 82.62 92 VAL A C 1
ATOM 715 O O . VAL A 1 92 ? 13.677 3.675 -22.322 1.00 82.62 92 VAL A O 1
ATOM 718 N N . LYS A 1 93 ? 11.983 4.240 -20.984 1.00 81.75 93 LYS A N 1
ATOM 719 C CA . LYS A 1 93 ? 11.800 5.567 -21.604 1.00 81.75 93 LYS A CA 1
ATOM 720 C C . LYS A 1 93 ? 12.863 6.579 -21.182 1.00 81.75 93 LYS A C 1
ATOM 722 O O . LYS A 1 93 ? 13.073 7.545 -21.903 1.00 81.75 93 LYS A O 1
ATOM 727 N N . VAL A 1 94 ? 13.471 6.386 -20.012 1.00 81.75 94 VAL A N 1
ATOM 728 C CA . VAL A 1 94 ? 14.439 7.323 -19.422 1.00 81.75 94 VAL A CA 1
ATOM 729 C C . VAL A 1 94 ? 15.871 6.813 -19.585 1.00 81.75 94 VAL A C 1
ATOM 731 O O . VAL A 1 94 ? 16.780 7.601 -19.823 1.00 81.75 94 VAL A O 1
ATOM 734 N N . PHE A 1 95 ? 16.075 5.499 -19.490 1.00 81.94 95 PHE A N 1
ATOM 735 C CA . PHE A 1 95 ? 17.384 4.859 -19.569 1.00 81.94 95 PHE A CA 1
ATOM 736 C C . PHE A 1 95 ? 17.434 3.846 -20.710 1.00 81.94 95 PHE A C 1
ATOM 738 O O . PHE A 1 95 ? 16.530 3.024 -20.862 1.00 81.94 95 PHE A O 1
ATOM 745 N N . ASP A 1 96 ? 18.525 3.872 -21.477 1.00 84.69 96 ASP A N 1
ATOM 746 C CA . ASP A 1 96 ? 18.800 2.873 -22.506 1.00 84.69 96 ASP A CA 1
ATOM 747 C C . ASP A 1 96 ? 19.418 1.625 -21.844 1.00 84.69 96 ASP A C 1
ATOM 749 O O . ASP A 1 96 ? 20.565 1.682 -21.380 1.00 84.69 96 ASP A O 1
ATOM 753 N N . PRO A 1 97 ? 18.703 0.484 -21.792 1.00 76.75 97 PRO A N 1
ATOM 754 C CA . PRO A 1 97 ? 19.180 -0.712 -21.102 1.00 76.75 97 PRO A CA 1
ATOM 755 C C . PRO A 1 97 ? 20.475 -1.283 -21.700 1.00 76.75 97 PRO A C 1
ATOM 757 O O . PRO A 1 97 ? 21.142 -2.071 -21.035 1.00 76.75 97 PRO A O 1
ATOM 760 N N . ALA A 1 98 ? 20.843 -0.905 -22.931 1.00 81.12 98 ALA A N 1
ATOM 761 C CA . ALA A 1 98 ? 22.080 -1.349 -23.571 1.00 81.12 98 ALA A CA 1
ATOM 762 C C . ALA A 1 98 ? 23.308 -0.501 -23.195 1.00 81.12 98 ALA A C 1
ATOM 764 O O . ALA A 1 98 ? 24.437 -0.975 -23.327 1.00 81.12 98 ALA A O 1
ATOM 765 N N . LYS A 1 99 ? 23.110 0.745 -22.748 1.00 85.25 99 LYS A N 1
ATOM 766 C CA . LYS A 1 99 ? 24.197 1.704 -22.469 1.00 85.25 99 LYS A CA 1
ATOM 767 C C . LYS A 1 99 ? 24.335 2.050 -20.990 1.00 85.25 99 LYS A C 1
ATOM 769 O O . LYS A 1 99 ? 25.410 2.457 -20.556 1.00 85.25 99 LYS A O 1
ATOM 774 N N . THR A 1 100 ? 23.265 1.915 -20.214 1.00 83.69 100 THR A N 1
ATOM 775 C CA . THR A 1 100 ? 23.236 2.286 -18.798 1.00 83.69 100 THR A CA 1
ATOM 776 C C . THR A 1 100 ? 23.747 1.149 -17.909 1.00 83.69 100 THR A C 1
ATOM 778 O O . THR A 1 100 ? 23.449 -0.022 -18.135 1.00 83.69 100 THR A O 1
ATOM 781 N N . HIS A 1 101 ? 24.501 1.488 -16.856 1.00 86.38 101 HIS A N 1
ATOM 782 C CA . HIS A 1 101 ? 24.990 0.500 -15.894 1.00 86.38 101 HIS A CA 1
ATOM 783 C C . HIS A 1 101 ? 23.810 -0.204 -15.189 1.00 86.38 101 HIS A C 1
ATOM 785 O O . HIS A 1 101 ? 22.893 0.482 -14.722 1.00 86.38 101 HIS A O 1
ATOM 791 N N . PRO A 1 102 ? 23.830 -1.542 -15.032 1.00 81.75 102 PRO A N 1
ATOM 792 C CA . PRO A 1 102 ? 22.689 -2.318 -14.536 1.00 81.75 102 PRO A CA 1
ATOM 793 C C . PRO A 1 102 ? 22.152 -1.837 -13.182 1.00 81.75 102 PRO A C 1
ATOM 795 O O . PRO A 1 102 ? 20.945 -1.794 -12.983 1.00 81.75 102 PRO A O 1
ATOM 798 N N . VAL A 1 103 ? 23.027 -1.380 -12.280 1.00 87.81 103 VAL A N 1
ATOM 799 C CA . VAL A 1 103 ? 22.619 -0.852 -10.962 1.00 87.81 103 VAL A CA 1
ATOM 800 C C . VAL A 1 103 ? 21.765 0.420 -11.072 1.00 87.81 103 VAL A C 1
ATOM 802 O O . VAL A 1 103 ? 20.822 0.589 -10.305 1.00 87.81 103 VAL A O 1
ATOM 805 N N . GLN A 1 104 ? 22.065 1.310 -12.024 1.00 85.12 104 GLN A N 1
ATOM 806 C CA . GLN A 1 104 ? 21.290 2.542 -12.231 1.00 85.12 104 GLN A CA 1
ATOM 807 C C . GLN A 1 104 ? 19.929 2.240 -12.869 1.00 85.12 104 GLN A C 1
ATOM 809 O O . GLN A 1 104 ? 18.924 2.864 -12.540 1.00 85.12 104 GLN A O 1
ATOM 814 N N . PHE A 1 105 ? 19.886 1.248 -13.757 1.00 84.31 105 PHE A N 1
ATOM 815 C CA . PHE A 1 105 ? 18.640 0.800 -14.365 1.00 84.31 105 PHE A CA 1
ATOM 816 C C . PHE A 1 105 ? 17.720 0.112 -13.341 1.00 84.31 105 PHE A C 1
ATOM 818 O O . PHE A 1 105 ? 16.523 0.394 -13.289 1.00 84.31 105 PHE A O 1
ATOM 825 N N . GLU A 1 106 ? 18.272 -0.741 -12.473 1.00 82.38 106 GLU A N 1
ATOM 826 C CA . GLU A 1 106 ? 17.512 -1.393 -11.399 1.00 82.38 106 GLU A CA 1
ATOM 827 C C . GLU A 1 106 ? 16.977 -0.386 -10.373 1.00 82.38 106 GLU A C 1
ATOM 829 O O . GLU A 1 106 ? 15.806 -0.465 -9.994 1.00 82.38 106 GLU A O 1
ATOM 834 N N . SER A 1 107 ? 17.780 0.602 -9.962 1.00 85.38 107 SER A N 1
ATOM 835 C CA . SER A 1 107 ? 17.320 1.640 -9.033 1.00 85.38 107 SER A CA 1
ATOM 836 C C . SER A 1 107 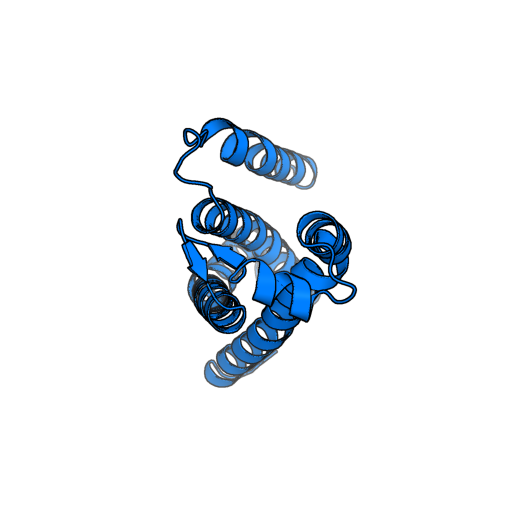? 16.217 2.511 -9.641 1.00 85.38 107 SER A C 1
ATOM 838 O O . SER A 1 107 ? 15.230 2.800 -8.962 1.00 85.38 107 SER A O 1
ATOM 840 N N . ALA A 1 108 ? 16.307 2.847 -10.931 1.00 84.31 108 ALA A N 1
ATOM 841 C CA . ALA A 1 108 ? 15.255 3.566 -11.646 1.00 84.31 108 ALA A CA 1
ATOM 842 C C . ALA A 1 108 ? 13.926 2.788 -11.671 1.00 84.31 108 ALA A C 1
ATOM 844 O O . ALA A 1 108 ? 12.867 3.374 -11.438 1.00 84.31 108 ALA A O 1
ATOM 845 N N . ILE A 1 109 ? 13.968 1.468 -11.887 1.00 83.88 109 ILE A N 1
ATOM 846 C CA . ILE A 1 109 ? 12.775 0.605 -11.834 1.00 83.88 109 ILE A CA 1
ATOM 847 C C . ILE A 1 109 ? 12.168 0.585 -10.429 1.00 83.88 109 ILE A C 1
ATOM 849 O O . ILE A 1 109 ? 10.945 0.672 -10.296 1.00 83.88 109 ILE A O 1
ATOM 853 N N . ILE A 1 110 ? 12.990 0.482 -9.381 1.00 83.50 110 ILE A N 1
ATOM 854 C CA . ILE A 1 110 ? 12.510 0.477 -7.991 1.00 83.50 110 ILE A CA 1
ATOM 855 C C . ILE A 1 110 ? 11.842 1.818 -7.665 1.00 83.50 110 ILE A C 1
ATOM 857 O O . ILE A 1 110 ? 10.706 1.835 -7.192 1.00 83.50 110 ILE A O 1
ATOM 861 N N . CYS A 1 111 ? 12.486 2.939 -7.997 1.00 81.69 111 CYS A N 1
ATOM 862 C CA . CYS A 1 111 ? 11.927 4.277 -7.800 1.00 81.69 111 CYS A CA 1
ATOM 863 C C . CYS A 1 111 ? 10.612 4.477 -8.568 1.00 81.69 111 CYS A C 1
ATOM 865 O O . CYS A 1 111 ? 9.645 4.995 -8.008 1.00 81.69 111 CYS A O 1
ATOM 867 N N . ALA A 1 112 ? 10.539 4.025 -9.824 1.00 80.56 112 ALA A N 1
ATOM 868 C CA . ALA A 1 112 ? 9.315 4.082 -10.622 1.00 80.56 112 ALA A CA 1
ATOM 869 C C . ALA A 1 112 ? 8.199 3.207 -10.028 1.00 80.56 112 ALA A C 1
ATOM 871 O O . ALA A 1 112 ? 7.038 3.610 -10.014 1.00 80.56 112 ALA A O 1
ATOM 872 N N . THR A 1 113 ? 8.545 2.029 -9.506 1.00 82.00 113 THR A N 1
ATOM 873 C CA . THR A 1 113 ? 7.598 1.123 -8.841 1.00 82.00 113 THR A CA 1
ATOM 874 C C . THR A 1 113 ? 7.025 1.759 -7.577 1.00 82.00 113 THR A C 1
ATOM 876 O O . THR A 1 113 ? 5.807 1.826 -7.444 1.00 82.00 113 THR A O 1
ATOM 879 N N . VAL A 1 114 ? 7.862 2.314 -6.695 1.00 82.69 114 VAL A N 1
ATOM 880 C CA . VAL A 1 114 ? 7.409 3.010 -5.474 1.00 82.69 114 VAL A CA 1
ATOM 881 C C . VAL A 1 114 ? 6.545 4.224 -5.829 1.00 82.69 114 VAL A C 1
ATOM 883 O O . VAL A 1 114 ? 5.448 4.384 -5.295 1.00 82.69 114 VAL A O 1
ATOM 886 N N . GLY A 1 115 ? 6.983 5.035 -6.797 1.00 77.50 115 GLY A N 1
ATOM 887 C CA . GLY A 1 115 ? 6.237 6.205 -7.265 1.00 77.50 115 GLY A CA 1
ATOM 888 C C . GLY A 1 115 ? 4.872 5.879 -7.884 1.00 77.50 115 GLY A C 1
ATOM 889 O O . GLY A 1 115 ? 3.982 6.725 -7.854 1.00 77.50 115 GLY A O 1
ATOM 890 N N . LEU A 1 116 ? 4.679 4.667 -8.415 1.00 77.06 116 LEU A N 1
ATOM 891 C CA . LEU A 1 116 ? 3.404 4.205 -8.973 1.00 77.06 116 LEU A CA 1
ATOM 892 C C . LEU A 1 116 ? 2.533 3.434 -7.973 1.00 77.06 116 LEU A C 1
ATOM 894 O O . LEU A 1 116 ? 1.315 3.612 -7.965 1.00 77.06 116 LEU A O 1
ATOM 898 N N . MET A 1 117 ? 3.122 2.575 -7.142 1.00 82.00 117 MET A N 1
ATOM 899 C CA . MET A 1 117 ? 2.376 1.711 -6.224 1.00 82.00 117 MET A CA 1
ATOM 900 C C . MET A 1 117 ? 1.862 2.465 -5.005 1.00 82.00 117 MET A C 1
ATOM 902 O O . MET A 1 117 ? 0.712 2.265 -4.624 1.00 82.00 117 MET A O 1
ATOM 906 N N . CYS A 1 118 ? 2.660 3.361 -4.417 1.00 74.50 118 CYS A N 1
ATOM 907 C CA . CYS A 1 118 ? 2.235 4.157 -3.265 1.00 74.50 118 CYS A CA 1
ATOM 908 C C . CYS A 1 118 ? 0.946 4.963 -3.524 1.00 74.50 118 CYS A C 1
ATOM 910 O O . CYS A 1 118 ? 0.032 4.874 -2.702 1.00 74.50 118 CYS A O 1
ATOM 912 N N . PRO A 1 119 ? 0.792 5.705 -4.641 1.00 76.81 119 PRO A N 1
ATOM 913 C CA . PRO A 1 119 ? -0.460 6.412 -4.904 1.00 76.81 119 PRO A CA 1
ATOM 914 C C . PRO A 1 119 ? -1.623 5.467 -5.237 1.00 76.81 119 PRO A C 1
ATOM 916 O O . PRO A 1 119 ? -2.755 5.752 -4.852 1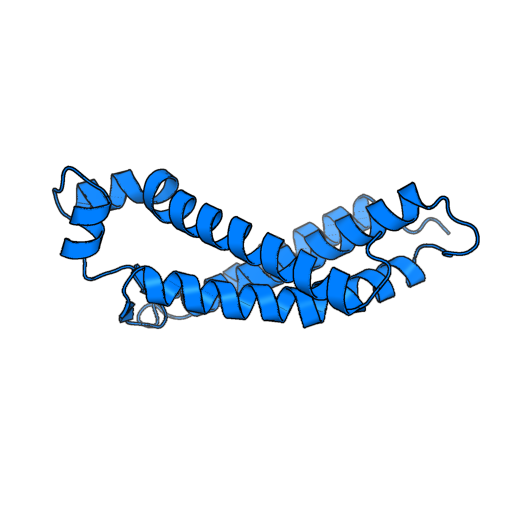.00 76.81 119 PRO A O 1
ATOM 919 N N . ALA A 1 120 ? -1.367 4.340 -5.910 1.00 82.38 120 ALA A N 1
ATOM 920 C CA . ALA A 1 120 ? -2.408 3.359 -6.219 1.00 82.38 120 ALA A CA 1
ATOM 921 C C . ALA A 1 120 ? -2.953 2.685 -4.947 1.00 82.38 120 ALA A C 1
ATOM 923 O O . ALA A 1 120 ? -4.167 2.595 -4.771 1.00 82.38 120 ALA A O 1
ATOM 924 N N . MET A 1 121 ? -2.069 2.279 -4.032 1.00 81.69 121 MET A N 1
ATOM 925 C CA . MET A 1 121 ? -2.447 1.673 -2.752 1.00 81.69 121 MET A CA 1
ATOM 926 C C . MET A 1 121 ? -3.204 2.660 -1.864 1.00 81.69 121 MET A C 1
ATOM 928 O O . MET A 1 121 ? -4.257 2.310 -1.339 1.00 81.69 121 MET A O 1
ATOM 932 N N . SER A 1 122 ? -2.739 3.908 -1.754 1.00 78.25 122 SER A N 1
ATOM 933 C CA . SER A 1 122 ? -3.446 4.945 -0.989 1.00 78.25 122 SER A CA 1
ATOM 934 C C . SER A 1 122 ? -4.844 5.231 -1.543 1.00 78.25 122 SER A C 1
ATOM 936 O O . SER A 1 122 ? -5.775 5.434 -0.768 1.00 78.25 122 SER A O 1
ATOM 938 N N . PHE A 1 123 ? -5.023 5.206 -2.868 1.00 79.94 123 PHE A N 1
ATOM 939 C CA . PHE A 1 123 ? -6.334 5.378 -3.501 1.00 79.94 123 PHE A CA 1
ATOM 940 C C . PHE A 1 123 ? -7.283 4.203 -3.221 1.00 79.94 123 PHE A C 1
ATOM 942 O O . PHE A 1 123 ? -8.456 4.408 -2.912 1.00 79.94 123 PHE A O 1
ATOM 949 N N . ILE A 1 124 ? -6.782 2.968 -3.281 1.00 82.94 124 ILE A 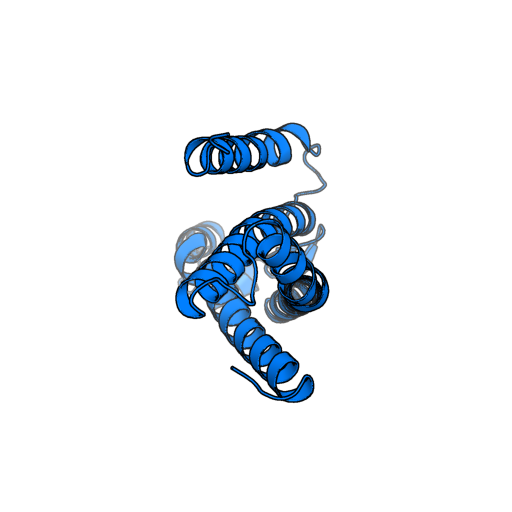N 1
ATOM 950 C CA . ILE A 1 124 ? -7.579 1.778 -2.959 1.00 82.94 124 ILE A CA 1
ATOM 951 C C . ILE A 1 124 ? -7.951 1.752 -1.472 1.00 82.94 124 ILE A C 1
ATOM 953 O O . ILE A 1 124 ? -9.104 1.492 -1.138 1.00 82.94 124 ILE A O 1
ATOM 957 N N . ALA A 1 125 ? -7.006 2.056 -0.579 1.00 78.19 125 ALA A N 1
ATOM 958 C CA . ALA A 1 125 ? -7.253 2.107 0.859 1.00 78.19 125 ALA A CA 1
ATOM 959 C C . ALA A 1 125 ? -8.289 3.182 1.205 1.00 78.19 125 ALA A C 1
ATOM 961 O O . ALA A 1 125 ? -9.227 2.919 1.953 1.00 78.19 125 ALA A O 1
ATOM 962 N N . ALA A 1 126 ? -8.172 4.362 0.594 1.00 76.19 126 ALA A N 1
ATOM 963 C CA . ALA A 1 126 ? -9.168 5.416 0.704 1.00 76.19 126 ALA A CA 1
ATOM 964 C C . ALA A 1 126 ? -10.571 4.917 0.356 1.00 76.19 126 ALA A C 1
ATOM 966 O O . ALA A 1 126 ? -11.497 5.176 1.107 1.00 76.19 126 ALA A O 1
ATOM 967 N N . TRP A 1 127 ? -10.716 4.167 -0.737 1.00 76.94 127 TRP A N 1
ATOM 968 C CA . TRP A 1 127 ? -11.996 3.608 -1.170 1.00 76.94 127 TRP A CA 1
ATOM 969 C C . TRP A 1 127 ? -12.530 2.501 -0.243 1.00 76.94 127 TRP A C 1
ATOM 971 O O . TRP A 1 127 ? -13.726 2.441 0.047 1.00 76.94 127 TRP A O 1
ATOM 981 N N . LEU A 1 128 ? -11.652 1.611 0.226 1.00 79.06 128 LEU A N 1
ATOM 982 C CA . LEU A 1 128 ? -12.009 0.475 1.083 1.00 79.06 128 LEU A CA 1
ATOM 983 C C . LEU A 1 128 ? -12.399 0.894 2.499 1.00 79.06 128 LEU A C 1
ATOM 985 O O . LEU A 1 128 ? -13.364 0.363 3.045 1.00 79.06 128 LEU A O 1
ATOM 989 N N . TYR A 1 129 ? -11.648 1.818 3.094 1.00 75.25 129 TYR A N 1
ATOM 990 C CA . TYR A 1 129 ? -11.820 2.243 4.484 1.00 75.25 129 TYR A CA 1
ATOM 991 C C . TYR A 1 129 ? -12.738 3.467 4.625 1.00 75.25 129 TYR A C 1
ATOM 993 O O . TYR A 1 129 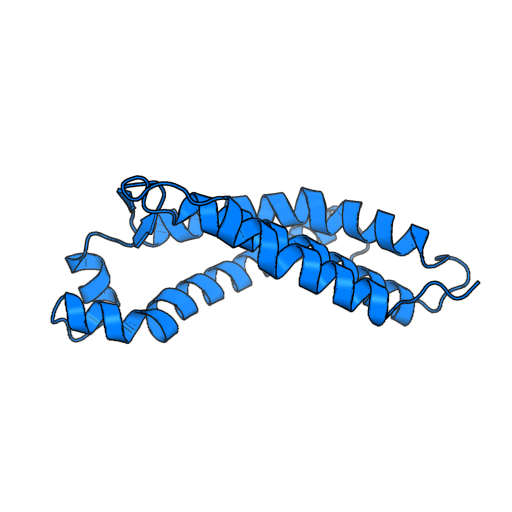? -12.954 3.945 5.739 1.00 75.25 129 TYR A O 1
ATOM 1001 N N . TYR A 1 130 ? -13.298 3.982 3.523 1.00 70.06 130 TYR A N 1
ATOM 1002 C CA . TYR A 1 130 ? -14.162 5.155 3.577 1.00 70.06 130 TYR A CA 1
ATOM 1003 C C . TYR A 1 130 ? -15.461 4.887 4.358 1.00 70.06 130 TYR A C 1
ATOM 1005 O O . TYR A 1 130 ? -16.179 3.933 4.040 1.00 70.06 130 TYR A O 1
ATOM 1013 N N . PRO A 1 131 ? -15.832 5.739 5.332 1.00 66.56 131 PRO A N 1
ATOM 1014 C CA . PRO A 1 131 ? -17.151 5.688 5.943 1.00 66.56 131 PRO A CA 1
ATOM 1015 C C . PRO A 1 131 ? -18.196 6.249 4.969 1.00 66.56 131 PRO A C 1
ATOM 1017 O O . PRO A 1 131 ? -18.388 7.458 4.884 1.00 66.56 131 PRO A O 1
ATOM 1020 N N . TYR A 1 132 ? -18.915 5.369 4.262 1.00 62.34 132 TYR A N 1
ATOM 1021 C CA . TYR A 1 132 ? -19.935 5.707 3.245 1.00 62.34 132 TYR A CA 1
ATOM 1022 C C . TYR A 1 132 ? -21.133 6.539 3.760 1.00 62.34 132 TYR A C 1
ATOM 1024 O O . TYR A 1 132 ? -22.029 6.880 2.993 1.00 62.34 132 TYR A O 1
ATOM 1032 N N . TYR A 1 133 ? -21.156 6.869 5.051 1.00 56.25 133 TYR A N 1
ATOM 1033 C CA . TYR A 1 133 ? -22.181 7.676 5.717 1.00 56.25 133 TYR A CA 1
ATOM 1034 C C . TYR A 1 133 ? -21.797 9.156 5.888 1.00 56.25 133 TYR A C 1
ATOM 1036 O O . TYR A 1 133 ? -22.675 9.979 6.128 1.00 56.25 133 TYR A O 1
ATOM 1044 N N . ALA A 1 134 ? -20.517 9.514 5.753 1.00 57.09 134 ALA A N 1
ATOM 1045 C CA . ALA A 1 134 ? -20.056 10.902 5.679 1.00 57.09 134 ALA A CA 1
ATOM 1046 C C . ALA A 1 134 ? -19.724 11.201 4.207 1.00 57.09 134 ALA A C 1
ATOM 1048 O O . ALA A 1 134 ? -19.104 10.374 3.559 1.00 57.09 134 ALA A O 1
ATOM 1049 N N . GLY A 1 135 ? -20.189 12.308 3.623 1.00 54.56 135 GLY A N 1
ATOM 1050 C CA . GLY A 1 135 ? -20.102 12.545 2.171 1.00 54.56 135 GLY A CA 1
ATOM 1051 C C . GLY A 1 135 ? -18.678 12.470 1.589 1.00 54.56 135 GLY A C 1
ATOM 1052 O O . GLY A 1 135 ? -17.767 13.130 2.082 1.00 54.56 135 GLY A O 1
ATOM 1053 N N . PHE A 1 136 ? -18.501 11.697 0.507 1.00 56.53 136 PHE A N 1
ATOM 1054 C CA . PHE A 1 136 ? -17.203 11.390 -0.116 1.00 56.53 136 PHE A CA 1
ATOM 1055 C C . PHE A 1 136 ? -16.536 12.615 -0.757 1.00 56.53 136 PHE A C 1
ATOM 1057 O O . PHE A 1 136 ? -16.832 12.995 -1.890 1.00 56.53 136 PHE A O 1
ATOM 1064 N N . HIS A 1 137 ? -15.577 13.220 -0.053 1.00 56.69 137 HIS A N 1
ATOM 1065 C CA . HIS A 1 137 ? -14.737 14.295 -0.586 1.00 56.69 137 HIS A CA 1
ATOM 1066 C C . HIS A 1 137 ? -13.536 13.732 -1.369 1.00 56.69 137 HIS A C 1
ATOM 1068 O O . HIS A 1 137 ? -12.390 13.830 -0.938 1.00 56.69 137 HIS A O 1
ATOM 1074 N N . LEU A 1 138 ? -13.785 13.200 -2.573 1.00 54.25 138 LEU A N 1
ATOM 1075 C CA . LEU A 1 138 ? -12.750 12.786 -3.549 1.00 54.25 138 LEU A CA 1
ATOM 1076 C C . LEU A 1 138 ? -11.648 13.837 -3.773 1.00 54.25 138 LEU A C 1
ATOM 1078 O O . LEU A 1 138 ? -10.504 13.510 -4.093 1.00 54.25 138 LEU A O 1
ATOM 1082 N N . VAL A 1 139 ? -12.008 15.109 -3.606 1.00 51.25 139 VAL A N 1
ATOM 1083 C CA . VAL A 1 139 ? -11.176 16.273 -3.916 1.00 51.25 139 VAL A CA 1
ATOM 1084 C C . VAL A 1 139 ? -10.026 16.459 -2.916 1.00 51.25 139 VAL A C 1
ATOM 1086 O O . VAL A 1 139 ? -8.949 16.879 -3.325 1.00 51.25 139 VAL A O 1
ATOM 1089 N N . THR A 1 140 ? -10.172 16.103 -1.635 1.00 53.66 140 THR A N 1
ATOM 1090 C CA . THR A 1 140 ? -9.078 16.265 -0.654 1.00 53.66 140 THR A CA 1
ATOM 1091 C C . THR A 1 140 ? -8.018 15.165 -0.747 1.00 53.66 140 THR A C 1
ATOM 1093 O O . THR A 1 140 ? -6.861 15.415 -0.414 1.00 53.66 140 THR A O 1
ATOM 1096 N N . GLN A 1 141 ? -8.359 13.975 -1.255 1.00 52.53 141 GLN A N 1
ATOM 1097 C CA . GLN A 1 141 ? -7.418 12.848 -1.330 1.00 52.53 141 GLN A CA 1
ATOM 1098 C C . GLN A 1 141 ? -6.597 12.793 -2.623 1.00 52.53 141 GLN A C 1
ATOM 1100 O O . GLN A 1 141 ? -5.407 12.485 -2.565 1.00 52.53 141 GLN A O 1
ATOM 1105 N N . LEU A 1 142 ? -7.178 13.124 -3.783 1.00 52.31 142 LEU A N 1
ATOM 1106 C CA . LEU A 1 142 ? -6.443 13.089 -5.058 1.00 52.31 142 LEU A CA 1
ATOM 1107 C C . LEU A 1 142 ? -5.563 14.336 -5.288 1.00 52.31 142 LEU A C 1
ATOM 1109 O O . LEU A 1 142 ? -4.603 14.279 -6.057 1.00 52.31 142 LEU A O 1
ATOM 1113 N N . PHE A 1 143 ? -5.878 15.471 -4.648 1.00 46.69 143 PHE A N 1
ATOM 1114 C CA . PHE A 1 143 ? -5.318 16.778 -5.023 1.00 46.69 143 PHE A CA 1
ATOM 1115 C C . PHE A 1 143 ? -4.059 17.201 -4.247 1.00 46.69 143 PHE A C 1
ATOM 1117 O O . PHE A 1 143 ? -3.374 18.110 -4.697 1.00 46.69 143 PHE A O 1
ATOM 1124 N N . PHE A 1 144 ? -3.698 16.562 -3.125 1.00 48.38 144 PHE A N 1
ATOM 1125 C CA . PHE A 1 144 ? -2.534 17.001 -2.329 1.00 48.38 144 PHE A CA 1
ATOM 1126 C C . PHE A 1 144 ? -1.297 16.102 -2.448 1.00 48.38 144 PHE A C 1
ATOM 1128 O O . PHE A 1 144 ? -0.183 16.609 -2.535 1.00 48.38 144 PHE A O 1
ATOM 1135 N N . ILE A 1 145 ? -1.459 14.778 -2.525 1.00 56.00 145 ILE A N 1
ATOM 1136 C CA . ILE A 1 145 ? -0.310 13.855 -2.574 1.00 56.00 145 ILE A CA 1
ATOM 1137 C C . ILE A 1 145 ? 0.192 13.668 -4.018 1.00 56.00 145 ILE A C 1
ATOM 1139 O O . ILE A 1 145 ? 1.397 13.687 -4.270 1.00 56.00 145 ILE A O 1
ATOM 1143 N N . GLN A 1 146 ? -0.715 13.574 -4.997 1.00 49.41 146 GLN A N 1
ATOM 1144 C CA . GLN A 1 146 ? -0.373 13.314 -6.403 1.00 49.41 146 GLN A CA 1
ATOM 1145 C C . GLN A 1 146 ? 0.402 14.458 -7.095 1.00 49.41 146 GLN A C 1
ATOM 1147 O O . GLN A 1 146 ? 1.429 14.178 -7.722 1.00 49.41 146 GLN A O 1
ATOM 1152 N N . PRO A 1 147 ? -0.034 15.737 -7.033 1.00 57.19 147 PRO A N 1
ATOM 1153 C CA . PRO A 1 147 ? 0.690 16.824 -7.689 1.00 57.19 147 PRO A CA 1
ATOM 1154 C C . PRO A 1 147 ? 1.954 17.226 -6.929 1.00 57.19 147 PRO A C 1
ATOM 1156 O O . PRO A 1 147 ? 2.886 17.702 -7.567 1.00 57.19 147 PRO A O 1
ATOM 1159 N N . LEU A 1 148 ? 2.032 16.993 -5.613 1.00 57.69 148 LEU A N 1
ATOM 1160 C CA . LEU A 1 148 ? 3.252 17.212 -4.835 1.00 57.69 148 LEU A CA 1
ATOM 1161 C C . LEU A 1 148 ? 4.333 16.194 -5.215 1.00 57.69 148 LEU A C 1
ATOM 1163 O O . LEU A 1 148 ? 5.440 16.606 -5.537 1.00 57.69 148 LEU A O 1
ATOM 1167 N N . ILE A 1 149 ? 4.012 14.896 -5.292 1.00 58.00 149 ILE A N 1
ATOM 1168 C CA . ILE A 1 149 ? 4.973 13.877 -5.753 1.00 58.00 149 ILE A CA 1
ATOM 1169 C C . ILE A 1 149 ? 5.383 14.138 -7.207 1.00 58.00 149 ILE A C 1
ATOM 1171 O O . ILE A 1 149 ? 6.568 14.067 -7.512 1.00 58.00 149 ILE A O 1
ATOM 1175 N N . ARG A 1 150 ? 4.450 14.516 -8.099 1.00 59.72 150 ARG A N 1
ATOM 1176 C CA . ARG A 1 150 ? 4.787 14.895 -9.487 1.00 59.72 150 ARG A CA 1
ATOM 1177 C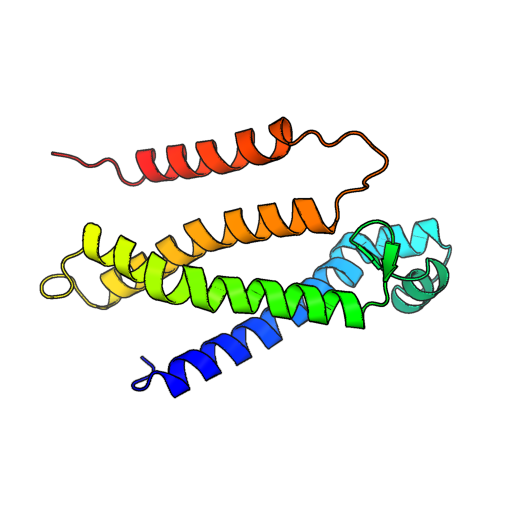 C . ARG A 1 150 ? 5.641 16.164 -9.575 1.00 59.72 150 ARG A C 1
ATOM 1179 O O . ARG A 1 150 ? 6.564 16.190 -10.380 1.00 59.72 150 ARG A O 1
ATOM 1186 N N . LYS A 1 151 ? 5.375 17.193 -8.761 1.00 59.16 151 LYS A N 1
ATOM 1187 C CA . LYS A 1 151 ? 6.210 18.406 -8.685 1.00 59.16 151 LYS A CA 1
ATOM 1188 C C . LYS A 1 151 ? 7.595 18.098 -8.132 1.00 59.16 151 LYS A C 1
ATOM 1190 O O . LYS A 1 151 ? 8.569 18.574 -8.692 1.00 59.16 151 LYS A O 1
ATOM 1195 N N . VAL A 1 152 ? 7.689 17.301 -7.069 1.00 65.06 152 VAL A N 1
ATOM 1196 C CA . VAL A 1 152 ? 8.965 16.888 -6.472 1.00 65.06 152 VAL A CA 1
ATOM 1197 C C . VAL A 1 152 ? 9.767 16.045 -7.462 1.00 65.06 152 VAL A C 1
ATOM 1199 O O . VAL A 1 152 ? 10.942 16.327 -7.650 1.00 65.06 152 VAL A O 1
ATOM 1202 N N . PHE A 1 153 ? 9.149 15.093 -8.172 1.00 55.62 153 PHE A N 1
ATOM 1203 C CA . PHE A 1 153 ? 9.829 14.335 -9.232 1.00 55.62 153 PHE A CA 1
ATOM 1204 C C . PHE A 1 153 ? 10.254 15.218 -10.411 1.00 55.62 153 PHE A C 1
ATOM 1206 O O . PHE A 1 153 ? 11.368 15.065 -10.895 1.00 55.62 153 PHE A O 1
ATOM 1213 N N . GLY A 1 154 ? 9.412 16.160 -10.846 1.00 54.66 154 GLY A N 1
ATOM 1214 C CA . GLY A 1 154 ? 9.767 17.117 -11.901 1.00 54.66 154 GLY A CA 1
ATOM 1215 C C . GLY A 1 154 ? 10.860 18.113 -11.492 1.00 54.66 154 GLY A C 1
ATOM 1216 O O . GLY A 1 154 ? 11.589 18.593 -12.350 1.00 54.66 154 GLY A O 1
ATOM 1217 N N . LEU A 1 155 ? 11.000 18.400 -10.192 1.00 57.88 155 LEU A N 1
ATOM 1218 C CA . LEU A 1 155 ? 12.057 19.252 -9.631 1.00 57.88 155 LEU A CA 1
ATOM 1219 C C . LEU A 1 155 ? 13.364 18.493 -9.357 1.00 57.88 155 LEU A C 1
ATOM 1221 O O . LEU A 1 155 ? 14.429 19.087 -9.479 1.00 57.88 155 LEU A O 1
ATOM 1225 N N . LEU A 1 156 ? 13.303 17.211 -8.977 1.00 59.59 156 LEU A N 1
ATOM 1226 C CA . LEU A 1 156 ? 14.485 16.360 -8.772 1.00 59.59 156 LEU A CA 1
ATOM 1227 C C . LEU A 1 156 ? 15.062 15.810 -10.084 1.00 59.59 156 LEU A C 1
ATOM 1229 O O . LEU A 1 156 ? 16.261 15.557 -10.148 1.00 59.59 156 LEU A O 1
ATOM 1233 N N . PHE A 1 157 ? 14.229 15.639 -11.116 1.00 55.91 157 PHE A N 1
ATOM 1234 C CA . PHE A 1 157 ? 14.634 15.220 -12.461 1.00 55.91 157 PHE A CA 1
ATOM 1235 C C . PHE A 1 157 ? 14.176 16.238 -13.516 1.00 55.91 157 PHE A C 1
ATOM 1237 O O . PHE A 1 157 ? 13.319 15.922 -14.346 1.00 55.91 157 PHE A O 1
ATOM 1244 N N . PRO A 1 158 ? 14.710 17.471 -13.501 1.00 45.91 158 PRO A N 1
ATOM 1245 C CA . PRO A 1 158 ? 14.493 18.393 -14.599 1.00 45.91 158 PRO A CA 1
ATOM 1246 C C . PRO A 1 158 ? 15.155 17.807 -15.851 1.00 45.91 158 PRO A C 1
ATOM 1248 O O . PRO A 1 158 ? 16.333 17.447 -15.841 1.00 45.91 158 PRO A O 1
ATOM 1251 N N . GLN A 1 159 ? 14.376 17.666 -16.921 1.00 50.41 159 GLN A N 1
ATOM 1252 C CA . GLN A 1 159 ? 14.891 17.287 -18.230 1.00 50.41 159 GLN A CA 1
ATOM 1253 C C . GLN A 1 159 ? 15.674 18.496 -18.753 1.00 50.41 159 GLN A C 1
ATOM 1255 O O . GLN A 1 159 ? 15.087 19.471 -19.213 1.00 50.41 159 GLN A O 1
ATOM 1260 N N . ASN A 1 160 ? 16.987 18.479 -18.535 1.00 47.09 160 ASN A N 1
ATOM 1261 C CA . ASN A 1 160 ? 17.895 19.493 -19.047 1.00 47.09 160 ASN A CA 1
ATOM 1262 C C . ASN A 1 160 ? 18.203 19.102 -20.497 1.00 47.09 160 ASN A C 1
ATOM 1264 O O . ASN A 1 160 ? 19.002 18.190 -20.723 1.00 47.09 160 ASN A O 1
ATOM 1268 N N . ASP A 1 161 ? 17.487 19.720 -21.436 1.00 41.38 161 ASP A N 1
ATOM 1269 C CA . ASP A 1 161 ? 17.932 19.815 -22.830 1.00 41.38 161 ASP A CA 1
ATOM 1270 C C . ASP A 1 161 ? 19.173 20.722 -22.916 1.00 41.38 161 ASP A C 1
ATOM 1272 O O . ASP A 1 161 ? 19.214 21.747 -22.190 1.00 41.38 161 ASP A O 1
#

Foldseek 3Di:
DPPDPVSVLVVLLVVLLVVLVVVLCCCQCPVCQVVLCVVQVHPGSVVSQVSVQAAAWPQDHDHSVVVSVVSSVQLSVCCVPCLPPPLLVVLVVVDPPVPDDVVVSVVSSVVSNCLPSVLVSQVVCCRTRPNPVPDDPPPVNCPPPNVVSVVVCCVVDVPDD

Secondary structure (DSSP, 8-state):
--SSHHHHHHHHHHHHHHHHHHHHHIIIIIISHHHHHHHHT-SSHHHHHHHHTSEEETTEEE-HHHHHHHHHHHHHHHIIIIITTHHHHHHHHHS-TTTS-HHHHHHHHHHHHHHHHHHHHHHHHHHHH--TTS---HHHHHTTHHHHHHHHHHHHS----